Protein AF-A0A0B1S2W1-F1 (afdb_monomer_lite)

Sequence (98 aa):
DEFCLLKALVCWHVSHYKLGENGRRICCKQRNLLIRCLNDLAMERSSNPEEWMGNIILFISCVFQQMLELVNSLLVITFFDILDYDHVVKDFFRCEGF

Radius of gyration: 21.35 Å; chains: 1; bounding box: 41×51×56 Å

InterPro domains:
  IPR035500 Nuclear hormone receptor-like domain superfamily [G3DSA:1.10.565.10] (1-95)
  IPR035500 Nuclear hormone receptor-like domain superfamily [SSF48508] (2-93)

Foldseek 3Di:
DVVVLLVVLVVLVVVCVVDDPVSVVVSVVVNVVSLVVLLVVLVVPDPCSPVVSVVSVVVSVVVVVVVVVVVVVVVVVVVCVVVCVPPVVVVVVVVVPD

Secondary structure (DSSP, 8-state):
-HHHHHHHHHHHHHHHTTS-HHHHHHHHHHHHHHHHHHHHHHHHH-S-HHHHHHHHHHHHHHHHHHHHHHHHHHHHHHHHHHTT-SHHHHHHTTTT--

pLDDT: mean 86.38, std 14.03, range [45.31, 96.88]

Organism: Oesophagostomum dentatum (NCBI:txid61180)

Structure (mmCIF, N/CA/C/O backbone):
data_AF-A0A0B1S2W1-F1
#
_entry.id   AF-A0A0B1S2W1-F1
#
loop_
_atom_site.group_PDB
_atom_site.id
_atom_site.type_symbol
_atom_site.label_atom_id
_atom_site.label_alt_id
_atom_site.label_comp_id
_atom_site.label_asym_id
_atom_site.label_entity_id
_atom_site.label_seq_id
_atom_site.pdbx_PDB_ins_code
_atom_site.Cartn_x
_atom_site.Cartn_y
_atom_site.Cartn_z
_atom_site.occupancy
_atom_site.B_iso_or_equiv
_atom_site.auth_seq_id
_atom_site.auth_comp_id
_atom_site.auth_asym_id
_atom_site.auth_atom_id
_atom_site.pdbx_PDB_model_num
ATOM 1 N N . ASP A 1 1 ? -1.530 0.337 -13.979 1.00 84.50 1 ASP A N 1
ATOM 2 C CA . ASP A 1 1 ? -0.855 -0.766 -13.255 1.00 84.50 1 ASP A CA 1
ATOM 3 C C . ASP A 1 1 ? -0.311 -0.336 -11.902 1.00 84.50 1 ASP A C 1
ATOM 5 O O . ASP A 1 1 ? -0.795 -0.844 -10.898 1.00 84.50 1 ASP 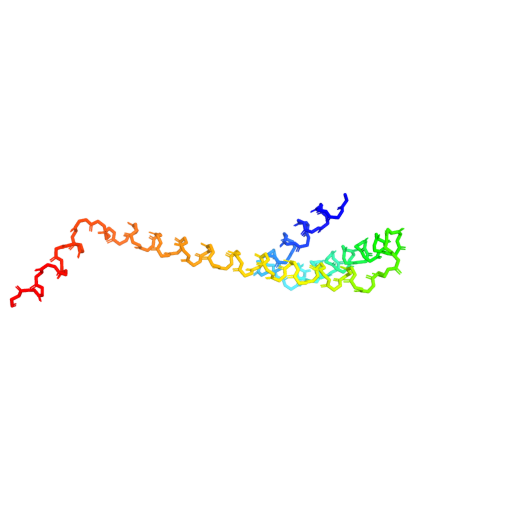A O 1
ATOM 9 N N . GLU A 1 2 ? 0.598 0.643 -11.845 1.00 88.88 2 GLU A N 1
ATOM 10 C CA . GLU A 1 2 ? 1.208 1.146 -10.597 1.00 88.88 2 GLU A CA 1
ATOM 11 C C . GLU A 1 2 ? 0.181 1.488 -9.502 1.00 88.88 2 GLU A C 1
ATOM 13 O O . GLU A 1 2 ? 0.226 0.920 -8.415 1.00 88.88 2 GLU A O 1
ATOM 18 N N . PHE A 1 3 ? -0.821 2.321 -9.806 1.00 89.75 3 PHE A N 1
ATOM 19 C CA . PHE A 1 3 ? -1.863 2.695 -8.840 1.00 89.75 3 PHE A CA 1
ATOM 20 C C . PHE A 1 3 ? -2.625 1.488 -8.261 1.00 89.75 3 PHE A C 1
ATOM 22 O O . PHE A 1 3 ? -2.948 1.454 -7.072 1.00 89.75 3 PHE A O 1
ATOM 29 N N . CYS A 1 4 ? -2.886 0.462 -9.076 1.00 93.69 4 CYS A N 1
ATOM 30 C CA . CYS A 1 4 ? -3.546 -0.759 -8.615 1.00 93.69 4 CYS A CA 1
ATOM 31 C C . CYS A 1 4 ? -2.649 -1.552 -7.653 1.00 93.69 4 CYS A C 1
ATOM 33 O O . CYS A 1 4 ? -3.132 -2.034 -6.627 1.00 93.69 4 CYS A O 1
ATOM 35 N N . LEU A 1 5 ? -1.348 -1.647 -7.949 1.00 93.38 5 LEU A N 1
ATOM 36 C CA . LEU A 1 5 ? -0.363 -2.301 -7.082 1.00 93.38 5 LEU A CA 1
ATOM 37 C C . LEU A 1 5 ? -0.201 -1.558 -5.751 1.00 93.38 5 LEU A C 1
ATOM 39 O O . LEU A 1 5 ? -0.168 -2.193 -4.697 1.00 93.38 5 LEU A O 1
ATOM 43 N N . LEU A 1 6 ? -0.185 -0.224 -5.784 1.00 93.25 6 LEU A N 1
ATOM 44 C CA . LEU A 1 6 ? -0.142 0.624 -4.591 1.00 93.25 6 LEU A CA 1
ATOM 45 C C . LEU A 1 6 ? -1.357 0.393 -3.686 1.00 93.25 6 LEU A C 1
ATOM 47 O O . LEU A 1 6 ? -1.197 0.152 -2.488 1.00 93.25 6 LEU A O 1
ATOM 51 N N . LYS A 1 7 ? -2.572 0.373 -4.249 1.00 92.69 7 LYS A N 1
ATOM 52 C CA . LYS A 1 7 ? -3.789 0.047 -3.484 1.00 92.69 7 LYS A CA 1
ATOM 53 C C . LYS A 1 7 ? -3.705 -1.342 -2.857 1.00 92.69 7 LYS A C 1
ATOM 55 O O . LYS A 1 7 ? -4.011 -1.498 -1.677 1.00 92.69 7 LYS A O 1
ATOM 60 N N . ALA A 1 8 ? -3.256 -2.341 -3.618 1.00 94.38 8 ALA A N 1
ATOM 61 C CA . ALA A 1 8 ? -3.101 -3.699 -3.110 1.00 94.38 8 ALA A CA 1
ATOM 62 C C . ALA A 1 8 ? -2.085 -3.768 -1.955 1.00 94.38 8 ALA A C 1
ATOM 64 O O . ALA A 1 8 ? -2.353 -4.425 -0.949 1.00 94.38 8 ALA A O 1
ATOM 65 N N . LEU A 1 9 ? -0.955 -3.057 -2.054 1.00 93.00 9 LEU A N 1
ATOM 66 C CA . LEU A 1 9 ? 0.044 -2.974 -0.985 1.00 93.00 9 LEU A CA 1
ATOM 67 C C . LEU A 1 9 ? -0.529 -2.378 0.299 1.00 93.00 9 LEU A C 1
ATOM 69 O O . LEU A 1 9 ? -0.321 -2.947 1.373 1.00 93.00 9 LEU A O 1
ATOM 73 N N . VAL A 1 10 ? -1.283 -1.281 0.193 1.00 91.44 10 VAL A N 1
ATOM 74 C CA . VAL A 1 10 ? -1.947 -0.655 1.344 1.00 91.44 10 VAL A CA 1
ATOM 75 C C . VAL A 1 10 ? -2.949 -1.623 1.980 1.00 91.44 10 VAL A C 1
ATOM 77 O O . VAL A 1 10 ? -2.912 -1.833 3.193 1.00 91.44 10 VAL A O 1
ATOM 80 N N . CYS A 1 11 ? -3.790 -2.287 1.180 1.00 91.56 11 CYS A N 1
ATOM 81 C CA . CYS A 1 11 ? -4.758 -3.266 1.681 1.00 91.56 11 CYS A CA 1
ATOM 82 C C . CYS A 1 11 ? -4.088 -4.428 2.426 1.00 91.56 11 CYS A C 1
ATOM 84 O O . CYS A 1 11 ? -4.528 -4.790 3.522 1.00 91.56 11 CYS A O 1
ATOM 86 N N . TRP A 1 12 ? -3.018 -5.003 1.869 1.00 92.94 12 TRP A N 1
ATOM 87 C CA . TRP A 1 12 ? -2.274 -6.075 2.533 1.00 92.94 12 TRP A CA 1
ATOM 88 C C . TRP A 1 12 ? -1.600 -5.592 3.814 1.00 92.94 12 TRP A C 1
ATOM 90 O O . TRP A 1 12 ? -1.671 -6.281 4.829 1.00 92.94 12 TRP A O 1
ATOM 100 N N . HIS A 1 13 ? -1.007 -4.397 3.809 1.00 89.56 13 HIS A N 1
ATOM 101 C CA . HIS A 1 13 ? -0.380 -3.835 5.002 1.00 89.56 13 HIS A CA 1
ATOM 102 C C . HIS A 1 13 ? -1.382 -3.653 6.149 1.00 89.56 13 HIS A C 1
ATOM 104 O O . HIS A 1 13 ? -1.119 -4.095 7.261 1.00 89.56 13 HIS A O 1
ATOM 110 N N . VAL A 1 14 ? -2.561 -3.084 5.885 1.00 88.56 14 VAL A N 1
ATOM 111 C CA . VAL A 1 14 ? -3.603 -2.934 6.915 1.00 88.56 14 VAL A CA 1
ATOM 112 C C . VAL A 1 14 ? -4.123 -4.302 7.373 1.00 88.56 14 VAL A C 1
ATOM 114 O O . VAL A 1 14 ? -4.311 -4.536 8.567 1.00 88.56 14 VAL A O 1
ATOM 117 N N . SER A 1 15 ? -4.306 -5.239 6.438 1.00 89.62 15 SER A N 1
ATOM 118 C CA . SER A 1 15 ? -4.786 -6.593 6.743 1.00 89.62 15 SER A CA 1
ATOM 119 C C . SER A 1 15 ? -3.812 -7.378 7.621 1.00 89.62 15 SER A C 1
ATOM 121 O O . SER A 1 15 ? -4.255 -8.150 8.466 1.00 89.62 15 SER A O 1
ATOM 123 N N . HIS A 1 16 ? -2.499 -7.160 7.481 1.00 92.12 16 HIS A N 1
ATOM 124 C CA . HIS A 1 16 ? -1.459 -7.826 8.273 1.00 92.12 16 HIS A CA 1
ATOM 125 C C . HIS A 1 16 ? -1.742 -7.781 9.784 1.00 92.12 16 HIS A C 1
ATOM 127 O O . HIS A 1 16 ? -1.570 -8.790 10.468 1.00 92.12 16 HIS A O 1
ATOM 133 N N . TYR A 1 17 ? -2.222 -6.646 10.297 1.00 88.38 17 TYR A N 1
ATOM 134 C CA . TYR A 1 17 ? -2.491 -6.452 11.726 1.00 88.38 17 TYR A CA 1
ATOM 135 C C . TYR A 1 17 ? -3.738 -7.188 12.232 1.00 88.38 17 TYR A C 1
ATOM 137 O O . TYR A 1 17 ? -3.894 -7.360 13.436 1.00 88.38 17 TYR A O 1
ATOM 145 N N . LYS A 1 18 ? -4.608 -7.656 11.330 1.00 91.56 18 LYS A N 1
ATOM 146 C CA . LYS A 1 18 ? -5.822 -8.420 11.663 1.00 91.56 18 LYS A CA 1
ATOM 147 C C . LYS A 1 18 ? -5.639 -9.935 11.527 1.00 91.56 18 LYS A C 1
ATOM 149 O O . LYS A 1 18 ? -6.564 -10.689 11.813 1.00 91.56 18 LYS A O 1
ATOM 154 N N . LEU A 1 19 ? -4.476 -10.393 11.060 1.00 93.69 19 LEU A N 1
ATOM 155 C CA . LEU A 1 19 ? -4.236 -11.795 10.725 1.00 93.69 19 LEU A CA 1
ATOM 156 C C . LEU A 1 19 ? -3.450 -12.536 11.817 1.00 93.69 19 LEU A C 1
ATOM 158 O O . LEU A 1 19 ? -2.482 -12.030 12.388 1.00 93.69 19 LEU A O 1
ATOM 162 N N . GLY A 1 20 ? -3.809 -13.805 12.034 1.00 94.69 20 GLY A N 1
ATOM 163 C CA . GLY A 1 20 ? -2.985 -14.753 12.789 1.00 94.69 20 GLY A CA 1
ATOM 164 C C . GLY A 1 20 ? -1.648 -15.044 12.091 1.00 94.69 20 GLY A C 1
ATOM 165 O O . GLY A 1 20 ? -1.409 -14.611 10.965 1.00 94.69 20 GLY A O 1
ATOM 166 N N . GLU A 1 21 ? -0.761 -15.798 12.740 1.00 95.81 21 GLU A N 1
ATOM 167 C CA . GLU A 1 21 ? 0.607 -16.057 12.254 1.00 95.81 21 GLU A CA 1
ATOM 168 C C . GLU A 1 21 ? 0.657 -16.609 10.816 1.00 95.81 21 GLU A C 1
ATOM 170 O O . GLU A 1 21 ? 1.340 -16.055 9.950 1.00 95.81 21 GLU A O 1
ATOM 175 N N . ASN A 1 22 ? -0.150 -17.633 10.518 1.00 95.81 22 ASN A N 1
ATOM 176 C CA . ASN A 1 22 ? -0.250 -18.195 9.168 1.00 95.81 22 ASN A CA 1
ATOM 177 C C . ASN A 1 22 ? -0.712 -17.160 8.132 1.00 95.81 22 ASN A C 1
ATOM 179 O O . ASN A 1 22 ? -0.155 -17.087 7.034 1.00 95.81 22 ASN A O 1
ATOM 183 N N . GLY A 1 23 ? -1.694 -16.327 8.485 1.00 94.75 23 GLY A N 1
ATOM 184 C CA . GLY A 1 23 ? -2.184 -15.258 7.618 1.00 94.75 23 GLY A CA 1
ATOM 185 C C . GLY A 1 23 ? -1.125 -14.182 7.381 1.00 94.75 23 GLY A C 1
ATOM 186 O O . GLY A 1 23 ? -0.912 -13.776 6.241 1.00 94.75 23 GLY A O 1
ATOM 187 N N . ARG A 1 24 ? -0.378 -13.786 8.420 1.00 95.81 24 ARG A N 1
ATOM 188 C CA . ARG A 1 24 ? 0.743 -12.839 8.301 1.00 95.81 24 ARG A CA 1
ATOM 189 C C . ARG A 1 24 ? 1.846 -13.368 7.389 1.00 95.81 24 ARG A C 1
ATOM 191 O O . ARG A 1 24 ? 2.380 -12.610 6.580 1.00 95.81 24 ARG A O 1
ATOM 198 N N . ARG A 1 25 ? 2.128 -14.675 7.422 1.00 95.69 25 ARG A N 1
ATOM 199 C CA . ARG A 1 25 ? 3.073 -15.311 6.490 1.00 95.69 25 ARG A CA 1
ATOM 200 C C . ARG A 1 25 ? 2.611 -15.200 5.036 1.00 95.69 25 ARG A C 1
ATOM 202 O O . ARG A 1 25 ? 3.417 -14.877 4.166 1.00 95.69 25 ARG A O 1
ATOM 209 N N . ILE A 1 26 ? 1.330 -15.456 4.763 1.00 94.94 26 ILE A N 1
ATOM 210 C CA . ILE A 1 26 ? 0.748 -15.308 3.418 1.00 94.94 26 ILE A CA 1
ATOM 211 C C . ILE A 1 26 ? 0.785 -13.841 2.987 1.00 94.94 26 ILE A C 1
ATOM 213 O O . ILE A 1 26 ? 1.268 -13.538 1.900 1.00 94.94 26 ILE A O 1
ATOM 217 N N . CYS A 1 27 ? 0.358 -12.931 3.860 1.00 94.94 27 CYS A N 1
ATOM 218 C CA . CYS A 1 27 ? 0.379 -11.493 3.623 1.00 94.94 27 CYS A CA 1
ATOM 219 C C . CYS A 1 27 ? 1.787 -10.990 3.269 1.00 94.94 27 CYS A C 1
ATOM 221 O O . CYS A 1 27 ? 1.950 -10.222 2.325 1.00 94.94 27 CYS A O 1
ATOM 223 N N . CYS A 1 28 ? 2.819 -11.458 3.977 1.00 94.00 28 CYS A N 1
ATOM 224 C CA . CYS A 1 28 ? 4.211 -11.121 3.683 1.00 94.00 28 CYS A CA 1
ATOM 225 C C . CYS A 1 28 ? 4.627 -11.599 2.282 1.00 94.00 28 CYS A C 1
ATOM 227 O O . CYS A 1 28 ? 5.223 -10.838 1.521 1.00 94.00 28 CYS A O 1
ATOM 229 N N . LYS A 1 29 ? 4.248 -12.828 1.898 1.00 95.75 29 LYS A N 1
ATOM 230 C CA . LYS A 1 29 ? 4.495 -13.347 0.543 1.00 95.75 29 LYS A CA 1
ATOM 231 C C . LYS A 1 29 ? 3.800 -12.500 -0.526 1.00 95.75 29 LYS A C 1
ATOM 233 O O . LYS A 1 29 ? 4.447 -12.132 -1.500 1.00 95.75 29 LYS A O 1
ATOM 238 N N . GLN A 1 30 ? 2.527 -12.153 -0.325 1.00 95.81 30 GLN A N 1
ATOM 239 C CA . GLN A 1 30 ? 1.761 -11.329 -1.268 1.00 95.81 30 GLN A CA 1
ATOM 240 C C . GLN A 1 30 ? 2.343 -9.919 -1.402 1.00 95.81 30 GLN A C 1
ATOM 242 O O . GLN A 1 30 ? 2.564 -9.444 -2.511 1.00 95.81 30 GLN A O 1
ATOM 247 N N . ARG A 1 31 ? 2.698 -9.278 -0.284 1.00 94.56 31 ARG A N 1
ATOM 248 C CA . ARG A 1 31 ? 3.386 -7.981 -0.286 1.00 94.56 31 ARG A CA 1
ATOM 249 C C . ARG A 1 31 ? 4.691 -8.039 -1.081 1.00 94.56 31 ARG A C 1
ATOM 251 O O . ARG A 1 31 ? 4.942 -7.168 -1.904 1.00 94.56 31 ARG A O 1
ATOM 258 N N . ASN A 1 32 ? 5.512 -9.064 -0.857 1.00 95.56 32 ASN A N 1
ATOM 259 C CA . ASN A 1 32 ? 6.789 -9.201 -1.557 1.00 95.56 32 ASN A CA 1
ATOM 260 C C . ASN A 1 32 ? 6.597 -9.422 -3.069 1.00 95.56 32 ASN A C 1
ATOM 262 O O . ASN A 1 32 ? 7.402 -8.923 -3.849 1.00 95.56 32 ASN A O 1
ATOM 266 N N . LEU A 1 33 ? 5.541 -10.131 -3.488 1.00 96.88 33 LEU A N 1
ATOM 267 C CA . LEU A 1 33 ? 5.185 -10.262 -4.906 1.00 96.88 33 LEU A CA 1
ATOM 268 C C . LEU A 1 33 ? 4.814 -8.907 -5.518 1.00 96.88 33 LEU A C 1
ATOM 270 O O . LEU A 1 33 ? 5.345 -8.554 -6.563 1.00 96.88 33 LEU A O 1
ATOM 274 N N . LEU A 1 34 ? 3.980 -8.117 -4.841 1.00 95.75 34 LEU A N 1
ATOM 275 C CA . LEU A 1 34 ? 3.586 -6.787 -5.318 1.00 95.75 34 LEU A CA 1
ATOM 276 C C . LEU A 1 34 ? 4.774 -5.820 -5.423 1.00 95.75 34 LEU A C 1
ATOM 278 O O . LEU A 1 34 ? 4.860 -5.072 -6.392 1.00 95.75 34 LEU A O 1
ATOM 282 N N . ILE A 1 35 ? 5.709 -5.861 -4.465 1.00 94.50 35 ILE A N 1
ATOM 283 C CA . ILE A 1 35 ? 6.948 -5.064 -4.519 1.00 94.50 35 ILE A CA 1
ATOM 284 C C . ILE A 1 35 ? 7.798 -5.462 -5.731 1.00 94.50 35 ILE A C 1
ATOM 286 O O . ILE A 1 35 ? 8.338 -4.588 -6.400 1.00 94.50 35 ILE A O 1
ATOM 290 N N . ARG A 1 36 ? 7.894 -6.762 -6.044 1.00 96.06 36 ARG A N 1
ATOM 291 C CA . ARG A 1 36 ? 8.599 -7.229 -7.249 1.00 96.06 36 ARG A CA 1
ATOM 292 C C . ARG A 1 36 ? 7.922 -6.729 -8.520 1.00 96.06 36 ARG A C 1
ATOM 294 O O . ARG A 1 36 ? 8.610 -6.171 -9.355 1.00 96.06 36 ARG A O 1
ATOM 301 N N . CYS A 1 37 ? 6.595 -6.813 -8.615 1.00 96.00 37 CYS A N 1
ATOM 302 C CA . CYS A 1 37 ? 5.867 -6.274 -9.766 1.00 96.00 37 CYS A CA 1
ATOM 303 C C . CYS A 1 37 ? 6.071 -4.761 -9.940 1.00 96.00 37 CYS A C 1
ATOM 305 O O . CYS A 1 37 ? 6.183 -4.288 -11.065 1.00 96.00 37 CYS A O 1
ATOM 307 N N . LEU A 1 38 ? 6.131 -3.993 -8.846 1.00 94.81 38 LEU A N 1
ATOM 308 C CA . LEU A 1 38 ? 6.479 -2.571 -8.920 1.00 94.81 38 LEU A CA 1
ATOM 309 C C . LEU A 1 38 ? 7.909 -2.366 -9.414 1.00 94.81 38 LEU A C 1
ATOM 311 O O . LEU A 1 38 ? 8.128 -1.516 -10.265 1.00 94.81 38 LEU A O 1
ATOM 315 N N . ASN A 1 39 ? 8.861 -3.156 -8.925 1.00 95.44 39 ASN A N 1
ATOM 316 C CA . ASN A 1 39 ? 10.239 -3.089 -9.395 1.00 95.44 39 ASN A CA 1
ATOM 317 C C . ASN A 1 39 ? 10.359 -3.448 -10.885 1.00 95.44 39 ASN A C 1
ATOM 319 O O . ASN A 1 39 ? 11.084 -2.780 -11.610 1.00 95.44 39 ASN A O 1
ATOM 323 N N . ASP A 1 40 ? 9.621 -4.451 -11.359 1.00 96.25 40 ASP A N 1
ATOM 324 C CA . ASP A 1 40 ? 9.590 -4.822 -12.777 1.00 96.25 40 ASP A CA 1
ATOM 325 C C . ASP A 1 40 ? 9.035 -3.669 -13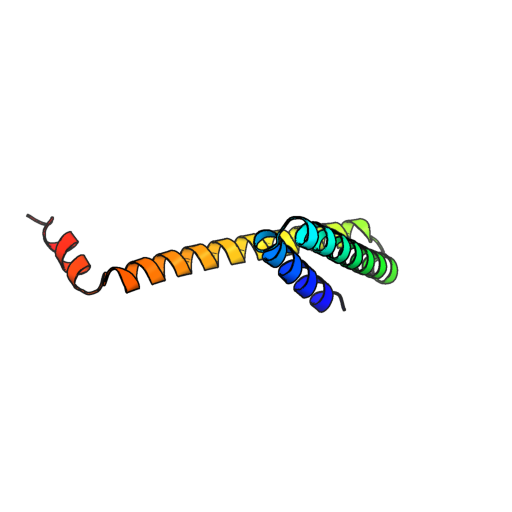.634 1.00 96.25 40 ASP A C 1
ATOM 327 O O . ASP A 1 40 ? 9.612 -3.333 -14.666 1.00 96.25 40 ASP A O 1
ATOM 331 N N . LEU A 1 41 ? 7.979 -2.990 -13.165 1.00 95.12 41 LEU A N 1
ATOM 332 C CA . LEU A 1 41 ? 7.464 -1.774 -13.809 1.00 95.12 41 LEU A CA 1
ATOM 333 C C . LEU A 1 41 ? 8.479 -0.623 -13.786 1.00 95.12 41 LEU A C 1
ATOM 335 O O . LEU A 1 41 ? 8.578 0.113 -14.767 1.00 95.12 41 LEU A O 1
ATOM 339 N N . ALA A 1 42 ? 9.226 -0.461 -12.691 1.00 95.31 42 ALA A N 1
ATOM 340 C CA . ALA A 1 42 ? 10.281 0.544 -12.576 1.00 95.31 42 ALA A CA 1
ATOM 341 C C . ALA A 1 42 ? 11.371 0.307 -13.626 1.00 95.31 42 ALA A C 1
ATOM 343 O O . ALA A 1 42 ? 11.761 1.235 -14.330 1.00 95.31 42 ALA A O 1
ATOM 344 N N . MET A 1 43 ? 11.815 -0.947 -13.750 1.00 96.44 43 MET A N 1
ATOM 345 C CA . MET A 1 43 ? 12.825 -1.385 -14.715 1.00 96.44 43 MET A CA 1
ATOM 346 C C . MET A 1 43 ? 12.359 -1.221 -16.166 1.00 96.44 43 MET A C 1
ATOM 348 O O . MET A 1 43 ? 13.167 -0.917 -17.035 1.00 96.44 43 MET A O 1
ATOM 352 N N . GLU A 1 44 ? 11.066 -1.415 -16.439 1.00 95.94 44 GLU A N 1
ATOM 353 C CA . GLU A 1 44 ? 10.496 -1.256 -17.781 1.00 95.94 44 GLU A CA 1
ATOM 354 C C . GLU A 1 44 ? 10.324 0.220 -18.180 1.00 95.94 44 GLU A C 1
ATOM 356 O O . GLU A 1 44 ? 10.506 0.574 -19.345 1.00 95.94 44 GLU A O 1
ATOM 361 N N . ARG A 1 45 ? 9.932 1.086 -17.236 1.00 93.06 45 ARG A N 1
ATOM 362 C CA . ARG A 1 45 ? 9.401 2.426 -17.548 1.00 93.06 45 ARG A CA 1
ATOM 363 C C . ARG A 1 45 ? 10.316 3.586 -17.172 1.00 93.06 45 ARG A C 1
ATOM 365 O O . ARG A 1 45 ? 10.085 4.694 -17.652 1.00 93.06 45 ARG A O 1
ATOM 372 N N . SER A 1 46 ? 11.309 3.370 -16.313 1.00 94.00 46 SER A N 1
ATOM 373 C CA . SER A 1 46 ? 12.197 4.423 -15.813 1.00 94.00 46 SER A CA 1
ATOM 374 C C . SER A 1 46 ? 13.632 4.211 -16.282 1.00 94.00 46 SER A C 1
ATOM 376 O O . SER A 1 46 ? 14.147 3.098 -16.263 1.00 94.00 46 SER A O 1
ATOM 378 N N . SER A 1 47 ? 14.314 5.303 -16.628 1.00 95.56 47 SER A N 1
ATOM 379 C CA . SER A 1 47 ? 15.769 5.301 -16.821 1.00 95.56 47 SER A CA 1
ATOM 380 C C . SER A 1 47 ? 16.541 5.158 -15.505 1.00 95.56 47 SER A C 1
ATOM 382 O O . SER A 1 47 ? 17.684 4.718 -15.529 1.00 95.56 47 SER A O 1
ATOM 384 N N . ASN A 1 48 ? 15.907 5.510 -14.377 1.00 96.44 48 ASN A N 1
ATOM 385 C CA . ASN A 1 48 ? 16.441 5.399 -13.016 1.00 96.44 48 ASN A CA 1
ATOM 386 C C . ASN A 1 48 ? 15.444 4.608 -12.140 1.00 96.44 48 ASN A C 1
ATOM 388 O O . ASN A 1 48 ? 14.620 5.209 -11.434 1.00 96.44 48 ASN A O 1
ATOM 392 N N . PRO A 1 49 ? 15.425 3.268 -12.216 1.00 95.56 49 PRO A N 1
ATOM 393 C CA . PRO A 1 49 ? 14.477 2.435 -11.473 1.00 95.56 49 PRO A CA 1
ATOM 394 C C . PRO A 1 49 ? 14.587 2.588 -9.949 1.00 95.56 49 PRO A C 1
ATOM 396 O O . PRO A 1 49 ? 13.573 2.571 -9.251 1.00 95.56 49 PRO A O 1
ATOM 399 N N . GLU A 1 50 ? 15.795 2.787 -9.420 1.00 95.88 50 GLU A N 1
ATOM 400 C CA . GLU A 1 50 ? 16.049 2.926 -7.983 1.00 95.88 50 GLU A CA 1
ATOM 401 C C . GLU A 1 50 ? 15.420 4.201 -7.414 1.00 95.88 50 GLU A C 1
ATOM 403 O O . GLU A 1 50 ? 14.761 4.163 -6.373 1.00 95.88 50 GLU A O 1
ATOM 408 N N . GLU A 1 51 ? 15.587 5.324 -8.115 1.00 96.56 51 GLU A N 1
ATOM 409 C CA . GLU A 1 51 ? 14.991 6.610 -7.745 1.00 96.56 51 GLU A CA 1
ATOM 410 C C . GLU A 1 51 ? 13.462 6.525 -7.776 1.00 96.56 51 GLU A C 1
ATOM 412 O O . GLU A 1 51 ? 12.783 6.962 -6.846 1.00 96.56 51 GLU A O 1
ATOM 417 N N . TRP A 1 52 ? 12.912 5.891 -8.813 1.00 95.38 52 TRP A N 1
ATOM 418 C CA . TRP A 1 52 ? 11.473 5.693 -8.952 1.00 95.38 52 TRP A CA 1
ATOM 419 C C . TRP A 1 52 ? 10.894 4.850 -7.807 1.00 95.38 52 TRP A C 1
ATOM 421 O O . TRP A 1 52 ? 9.903 5.238 -7.184 1.00 95.38 52 TRP A O 1
ATOM 431 N N . MET A 1 53 ? 11.553 3.741 -7.456 1.00 95.19 53 MET A N 1
ATOM 432 C CA . MET A 1 53 ? 11.165 2.920 -6.305 1.00 95.19 53 MET A CA 1
ATOM 433 C C . MET A 1 53 ? 11.282 3.694 -4.985 1.00 95.19 53 MET A C 1
ATOM 435 O O . MET A 1 53 ? 10.407 3.570 -4.124 1.00 95.19 53 MET A O 1
ATOM 439 N N . GLY A 1 54 ? 12.316 4.527 -4.832 1.00 95.19 54 GLY A N 1
ATOM 440 C CA . GLY A 1 54 ? 12.472 5.429 -3.690 1.00 95.19 54 GLY A CA 1
ATOM 441 C C . GLY A 1 54 ? 11.301 6.407 -3.557 1.00 95.19 54 GLY A C 1
ATOM 442 O O . GLY A 1 54 ? 10.698 6.508 -2.486 1.00 95.19 54 GLY A O 1
ATOM 443 N N . ASN A 1 55 ? 10.911 7.049 -4.659 1.00 94.81 55 ASN A N 1
ATOM 444 C CA . ASN A 1 55 ? 9.766 7.959 -4.706 1.00 94.81 55 ASN A CA 1
ATOM 445 C C . ASN A 1 55 ? 8.454 7.254 -4.337 1.00 94.81 55 ASN A C 1
ATOM 447 O O . ASN A 1 55 ? 7.648 7.805 -3.587 1.00 94.81 55 ASN A O 1
ATOM 451 N N . ILE A 1 56 ? 8.261 6.009 -4.779 1.00 93.50 56 ILE A N 1
ATOM 452 C CA . ILE A 1 56 ? 7.102 5.202 -4.383 1.00 93.50 56 ILE A CA 1
ATOM 453 C C . ILE A 1 56 ? 7.086 4.915 -2.882 1.00 93.50 56 ILE A C 1
ATOM 455 O O . ILE A 1 56 ? 6.036 5.028 -2.247 1.00 93.50 56 ILE A O 1
ATOM 459 N N . ILE A 1 57 ? 8.224 4.549 -2.292 1.00 92.12 57 ILE A N 1
ATOM 460 C CA . ILE A 1 57 ? 8.310 4.280 -0.850 1.00 92.12 57 ILE A CA 1
ATOM 461 C C . ILE A 1 57 ? 7.956 5.539 -0.047 1.00 92.12 57 ILE A C 1
ATOM 463 O O . ILE A 1 57 ? 7.196 5.461 0.925 1.00 92.12 57 ILE A O 1
ATOM 467 N N . LEU A 1 58 ? 8.455 6.703 -0.470 1.00 95.19 58 LEU A N 1
ATOM 468 C CA . LEU A 1 58 ? 8.121 7.990 0.144 1.00 95.19 58 LEU A CA 1
ATOM 469 C C . LEU A 1 58 ? 6.629 8.311 -0.002 1.00 95.19 58 LEU A C 1
ATOM 471 O O . LEU A 1 58 ? 5.977 8.680 0.976 1.00 95.19 58 LEU A O 1
ATOM 475 N N . PHE A 1 59 ? 6.067 8.099 -1.192 1.00 93.50 59 PHE A N 1
ATOM 476 C CA . PHE A 1 59 ? 4.645 8.301 -1.452 1.00 93.50 59 PHE A CA 1
ATOM 477 C C . PHE A 1 59 ? 3.766 7.425 -0.549 1.00 93.50 59 PHE A C 1
ATOM 479 O O . PHE A 1 59 ? 2.859 7.927 0.115 1.00 93.50 59 PHE A O 1
ATOM 486 N N . ILE A 1 60 ? 4.064 6.126 -0.454 1.00 91.31 60 ILE A N 1
ATOM 487 C CA . ILE A 1 60 ? 3.346 5.193 0.425 1.00 91.31 60 ILE A CA 1
ATOM 488 C C . ILE A 1 60 ? 3.447 5.630 1.895 1.00 91.31 60 ILE A C 1
ATOM 490 O O . ILE A 1 60 ? 2.460 5.553 2.627 1.00 91.31 60 ILE A O 1
ATOM 494 N N . SER A 1 61 ? 4.613 6.111 2.330 1.00 91.81 61 SER A N 1
ATOM 495 C CA . SER A 1 61 ? 4.808 6.605 3.700 1.00 91.81 61 SER A CA 1
ATOM 496 C C . SER A 1 61 ? 3.897 7.799 4.002 1.00 91.81 61 SER A C 1
ATOM 498 O O . SER A 1 61 ? 3.248 7.826 5.047 1.00 91.81 61 SER A O 1
ATOM 500 N N . CYS A 1 62 ? 3.766 8.730 3.051 1.00 94.81 62 CYS A N 1
ATOM 501 C CA . CYS A 1 62 ? 2.830 9.849 3.151 1.00 94.81 62 CYS A CA 1
ATOM 502 C C . CYS A 1 62 ? 1.372 9.366 3.253 1.00 94.81 62 CYS A C 1
ATOM 504 O O . CYS A 1 62 ? 0.630 9.816 4.123 1.00 94.81 62 CYS A O 1
ATOM 506 N N . VAL A 1 63 ? 0.969 8.385 2.436 1.00 91.94 63 VAL A N 1
ATOM 507 C CA . VAL A 1 63 ? -0.383 7.800 2.501 1.00 91.94 63 VAL A CA 1
ATOM 508 C C . VAL A 1 63 ? -0.675 7.201 3.882 1.00 91.94 63 VAL A C 1
ATOM 510 O O . VAL A 1 63 ? -1.753 7.429 4.429 1.00 91.94 63 VAL A O 1
ATOM 513 N N . PHE A 1 64 ? 0.267 6.461 4.477 1.00 91.19 64 PHE A N 1
ATOM 514 C CA . PHE A 1 64 ? 0.075 5.902 5.820 1.00 91.19 64 PHE A CA 1
ATOM 515 C C . PHE A 1 64 ? -0.029 6.974 6.901 1.00 91.19 64 PHE A C 1
ATOM 517 O O . PHE A 1 64 ? -0.867 6.841 7.793 1.00 91.19 64 PHE A O 1
ATOM 524 N N . GLN A 1 65 ? 0.769 8.038 6.808 1.00 94.50 65 GLN A N 1
ATOM 525 C CA . GLN A 1 65 ? 0.662 9.168 7.725 1.00 94.50 65 GLN A CA 1
ATOM 526 C C . GLN A 1 65 ? -0.723 9.827 7.639 1.00 94.50 65 GLN A C 1
ATOM 528 O O . GLN A 1 65 ? -1.387 9.986 8.660 1.00 94.50 65 GLN A O 1
ATOM 533 N N . GLN A 1 66 ? -1.200 10.119 6.427 1.00 93.75 66 GLN A N 1
ATOM 534 C CA . GLN A 1 66 ? -2.523 10.713 6.203 1.00 93.75 66 GLN A CA 1
ATOM 535 C C . GLN A 1 66 ? -3.659 9.813 6.717 1.00 93.75 66 GLN A C 1
ATOM 537 O O . GLN A 1 66 ? -4.624 10.290 7.311 1.00 93.75 66 GLN A O 1
ATOM 542 N N . MET A 1 67 ? -3.542 8.491 6.547 1.00 91.12 67 MET A N 1
ATOM 543 C CA . MET A 1 67 ? -4.511 7.551 7.121 1.00 91.12 67 MET A CA 1
ATOM 544 C C . MET A 1 67 ? -4.505 7.565 8.653 1.00 91.12 67 MET A C 1
ATOM 546 O O . MET A 1 67 ? -5.573 7.476 9.256 1.00 91.12 67 MET A O 1
ATOM 550 N N . LEU A 1 68 ? -3.336 7.666 9.291 1.00 91.25 68 LEU A N 1
ATOM 551 C CA . LEU A 1 68 ? -3.239 7.746 10.749 1.00 91.25 68 LEU A CA 1
ATOM 552 C C . LEU A 1 68 ? -3.884 9.032 11.279 1.00 91.25 68 LEU A C 1
ATOM 554 O O . LEU A 1 68 ? -4.651 8.975 12.239 1.00 91.25 68 LEU A O 1
ATOM 558 N N . GLU A 1 69 ? -3.609 10.166 10.634 1.00 94.69 69 GLU A N 1
ATOM 559 C CA . GLU A 1 69 ? -4.225 11.456 10.959 1.00 94.69 69 GLU A CA 1
ATOM 560 C C . GLU A 1 69 ? -5.754 11.378 10.832 1.00 94.69 69 GLU A C 1
ATOM 562 O O . GLU A 1 69 ? -6.465 11.745 11.767 1.00 94.69 69 GLU A O 1
ATOM 567 N N . LEU A 1 70 ? -6.265 10.788 9.746 1.00 92.19 70 LEU A N 1
ATOM 568 C CA . LEU A 1 7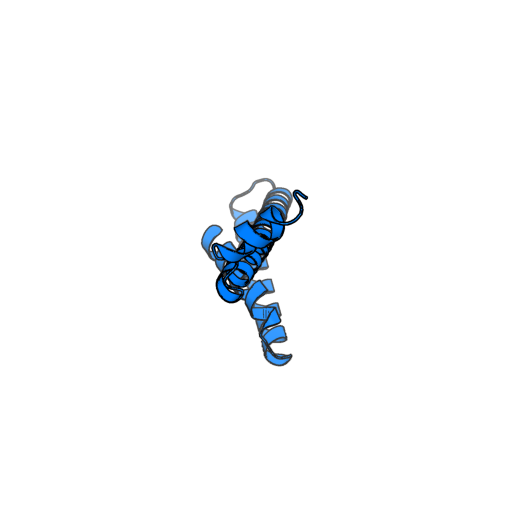0 ? -7.699 10.575 9.544 1.00 92.19 70 LEU A CA 1
ATOM 569 C C . LEU A 1 70 ? -8.326 9.690 10.630 1.00 92.19 70 LEU A C 1
ATOM 571 O O . LEU A 1 70 ? -9.390 10.020 11.151 1.00 92.19 70 LEU A O 1
ATOM 575 N N . VAL A 1 71 ? -7.688 8.569 10.983 1.00 89.75 71 VAL A N 1
ATOM 576 C CA . VAL A 1 71 ? -8.177 7.683 12.053 1.00 89.75 71 VAL A CA 1
ATOM 577 C C . VAL A 1 71 ? -8.214 8.424 13.386 1.00 89.75 71 VAL A C 1
ATOM 579 O O . VAL A 1 71 ? -9.194 8.301 14.115 1.00 89.75 71 VAL A O 1
ATOM 582 N N . ASN A 1 72 ? -7.194 9.228 13.690 1.00 90.94 72 ASN A N 1
ATOM 583 C CA . ASN A 1 72 ? -7.170 10.035 14.904 1.00 90.94 72 ASN A CA 1
ATOM 584 C C . ASN A 1 72 ? -8.316 11.061 14.922 1.00 90.94 72 ASN A C 1
ATOM 586 O O . ASN A 1 72 ? -9.042 11.155 15.908 1.00 90.94 72 ASN A O 1
ATOM 590 N N . SER A 1 73 ? -8.545 11.772 13.814 1.00 91.19 73 SER A N 1
ATOM 591 C CA . SER A 1 73 ? -9.678 12.696 13.692 1.00 91.19 73 SER A CA 1
ATOM 592 C C . SER A 1 73 ? -11.023 11.989 13.860 1.00 91.19 73 SER A C 1
ATOM 594 O O . SER A 1 73 ? -11.884 12.485 14.582 1.00 91.19 73 SER A O 1
ATOM 596 N N . LEU A 1 74 ? -11.204 10.813 13.251 1.00 87.38 74 LEU A N 1
ATOM 597 C CA . LEU A 1 74 ? -12.428 10.023 13.397 1.00 87.38 74 LEU A CA 1
ATOM 598 C C . LEU A 1 74 ? -12.639 9.546 14.834 1.00 87.38 74 LEU A C 1
ATOM 600 O O . LEU A 1 74 ? -13.771 9.576 15.307 1.00 87.38 74 LEU A O 1
ATOM 604 N N . LEU A 1 75 ? -11.580 9.143 15.540 1.00 87.62 75 LEU A N 1
ATOM 605 C CA . LEU A 1 75 ? -11.665 8.774 16.954 1.00 87.62 75 LEU A CA 1
ATOM 606 C C . LEU A 1 75 ? -12.090 9.958 17.818 1.00 87.62 75 LEU A C 1
ATOM 608 O O . LEU A 1 75 ? -12.954 9.789 18.668 1.00 87.62 75 LEU A O 1
ATOM 612 N N . VAL A 1 76 ? -11.534 11.148 17.580 1.00 86.19 76 VAL A N 1
ATOM 613 C CA . VAL A 1 76 ? -11.915 12.369 18.304 1.00 86.19 76 VAL A CA 1
ATOM 614 C C . VAL A 1 76 ? -13.377 12.731 18.040 1.00 86.19 76 VAL A C 1
ATOM 616 O O . VAL A 1 76 ? -14.118 12.981 18.986 1.00 86.19 76 VAL A O 1
ATOM 619 N N . ILE A 1 77 ? -13.815 12.709 16.777 1.00 82.88 77 ILE A N 1
ATOM 620 C CA . ILE A 1 77 ? -15.218 12.963 16.411 1.00 82.88 77 ILE A CA 1
ATOM 621 C C . ILE A 1 77 ? -16.131 11.944 17.088 1.00 82.88 77 ILE A C 1
ATOM 623 O O . ILE A 1 77 ? -17.091 12.325 17.741 1.00 82.88 77 ILE A O 1
ATOM 627 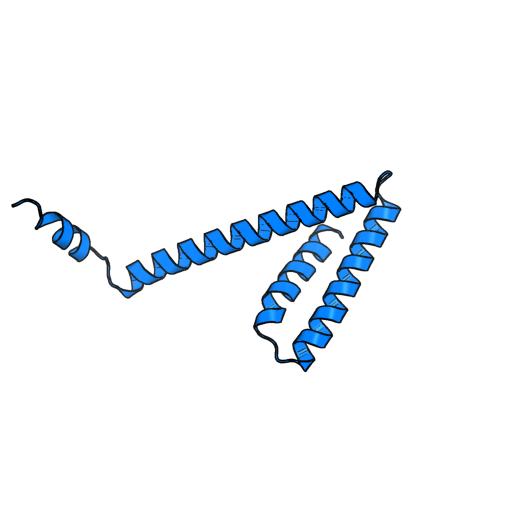N N . THR A 1 78 ? -15.798 10.658 16.978 1.00 83.81 78 THR A N 1
ATOM 628 C CA . THR A 1 78 ? -16.579 9.569 17.573 1.00 83.81 78 THR A CA 1
ATOM 629 C C . THR A 1 78 ? -16.603 9.674 19.094 1.00 83.81 78 THR A C 1
ATOM 631 O O . THR A 1 78 ? -17.621 9.398 19.702 1.00 83.81 78 THR A O 1
ATOM 634 N N . PHE A 1 79 ? -15.510 10.087 19.732 1.00 81.25 79 PHE A N 1
ATOM 635 C CA . PHE A 1 79 ? -15.471 10.319 21.172 1.00 81.25 79 PHE A CA 1
ATOM 636 C C . PHE A 1 79 ? -16.402 11.462 21.578 1.00 81.25 79 PHE A C 1
ATOM 638 O O . PHE A 1 79 ? -17.165 11.298 22.520 1.00 81.25 79 PHE A O 1
ATOM 645 N N . PHE A 1 80 ? -16.388 12.586 20.858 1.00 76.81 80 PHE A N 1
ATOM 646 C CA . PHE A 1 80 ? -17.299 13.697 21.138 1.00 76.81 80 PHE A CA 1
ATOM 647 C C . PHE A 1 80 ? -18.767 13.360 20.845 1.00 76.81 80 PHE A C 1
ATOM 649 O O . PHE A 1 80 ? -19.636 13.793 21.594 1.00 76.81 80 PHE A O 1
ATOM 656 N N . ASP A 1 81 ? -19.028 12.566 19.808 1.00 73.38 81 ASP A N 1
ATOM 657 C CA . ASP A 1 81 ? -20.360 12.063 19.457 1.00 73.38 81 ASP A CA 1
ATOM 658 C C . ASP A 1 81 ? -20.872 11.057 20.506 1.00 73.38 81 ASP A C 1
ATOM 660 O O . ASP A 1 81 ? -21.957 11.216 21.050 1.00 73.38 81 ASP A O 1
ATOM 664 N N . ILE A 1 82 ? -20.052 10.068 20.892 1.00 67.81 82 ILE A N 1
ATOM 665 C CA . ILE A 1 82 ? -20.382 9.076 21.934 1.00 67.81 82 ILE A CA 1
ATOM 666 C C . ILE A 1 82 ? -20.567 9.730 23.303 1.00 67.81 82 ILE A C 1
ATOM 668 O O . ILE A 1 82 ? -21.413 9.289 24.078 1.00 67.81 82 ILE A O 1
ATOM 672 N N . LEU A 1 83 ? -19.749 10.727 23.641 1.00 61.38 83 LEU A N 1
ATOM 673 C CA . LEU A 1 83 ? -19.856 11.410 24.926 1.00 61.38 83 LEU A CA 1
ATOM 674 C C . LEU A 1 83 ? -21.020 12.399 24.995 1.00 61.38 83 LEU A C 1
ATOM 676 O O . LEU A 1 83 ? -21.171 13.015 26.050 1.00 61.38 83 LEU A O 1
ATOM 680 N N . ASP A 1 84 ? -21.791 12.590 23.916 1.00 61.19 84 ASP A N 1
ATOM 681 C CA . ASP A 1 84 ? -22.738 13.703 23.803 1.00 61.19 84 ASP A CA 1
ATOM 682 C C . ASP A 1 84 ? -22.071 14.990 24.334 1.00 61.19 84 ASP A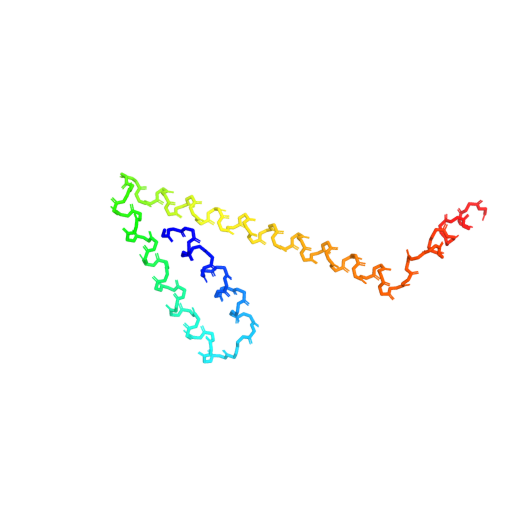 C 1
ATOM 684 O O . ASP A 1 84 ? -22.594 15.754 25.141 1.00 61.19 84 ASP A O 1
ATOM 688 N N . TYR A 1 85 ? -20.847 15.250 23.864 1.00 56.81 85 TYR A N 1
ATOM 689 C CA . TYR A 1 85 ? -20.228 16.578 23.932 1.00 56.81 85 TYR A CA 1
ATOM 690 C C . TYR A 1 85 ? -20.871 17.501 22.860 1.00 56.81 85 TYR A C 1
ATOM 692 O O . TYR A 1 85 ? -20.247 18.388 22.283 1.00 56.81 85 TYR A O 1
ATOM 700 N N . ASP A 1 86 ? -22.136 17.222 22.543 1.00 61.50 86 ASP A N 1
ATOM 701 C CA . ASP A 1 86 ? -23.339 18.044 22.704 1.00 61.50 86 ASP A CA 1
ATOM 702 C C . ASP A 1 86 ? -23.201 19.333 23.555 1.00 61.50 86 ASP A C 1
ATOM 704 O O . ASP A 1 86 ? -22.212 19.621 24.236 1.00 61.50 86 ASP A O 1
ATOM 708 N N . HIS A 1 87 ? -24.242 20.161 23.510 1.00 58.06 87 HIS A N 1
ATOM 709 C CA . HIS A 1 87 ? -24.358 21.480 24.130 1.00 58.06 87 HIS A CA 1
ATOM 710 C C . HIS A 1 87 ? -23.916 21.577 25.607 1.00 58.06 87 HIS A C 1
ATOM 712 O O . HIS A 1 87 ? -23.537 22.657 26.045 1.00 58.06 87 HIS A O 1
ATOM 718 N N . VAL A 1 88 ? -23.864 20.477 26.353 1.00 52.66 88 VAL A N 1
ATOM 719 C CA . VAL A 1 88 ? -23.481 20.405 27.774 1.00 52.66 88 VAL A CA 1
ATOM 720 C C . VAL A 1 88 ? -22.009 20.748 28.030 1.00 52.66 88 VAL A C 1
ATOM 722 O O . VAL A 1 88 ? -21.652 21.277 29.082 1.00 52.66 88 VAL A O 1
ATOM 725 N N . VAL A 1 89 ? -21.128 20.546 27.055 1.00 58.31 89 VAL A N 1
ATOM 726 C CA . VAL A 1 89 ? -19.697 20.881 27.233 1.00 58.31 89 VAL A CA 1
ATOM 727 C C . VAL A 1 89 ? -19.425 22.331 26.938 1.00 58.31 89 VAL A C 1
ATOM 729 O O . VAL A 1 89 ? -18.537 22.948 27.529 1.00 58.31 89 VAL A O 1
ATOM 732 N N . LYS A 1 90 ? -20.289 22.902 26.103 1.00 54.62 90 LYS A N 1
ATOM 733 C CA . LYS A 1 90 ? -20.427 24.343 25.964 1.00 54.62 90 LYS A CA 1
ATOM 734 C C . LYS A 1 90 ? -20.871 24.987 27.280 1.00 54.62 90 LYS A C 1
ATOM 736 O O . LYS A 1 90 ? -20.535 26.146 27.487 1.00 54.62 90 LYS A O 1
ATOM 741 N N . ASP A 1 91 ? -21.552 24.266 28.169 1.00 60.88 91 ASP A N 1
ATOM 742 C CA . ASP A 1 91 ? -21.950 24.786 29.480 1.00 60.88 91 ASP A CA 1
ATOM 743 C C . ASP A 1 91 ? -20.878 24.565 30.568 1.00 60.88 91 ASP A C 1
ATOM 745 O O . ASP A 1 91 ? -20.642 25.461 31.377 1.00 60.88 91 ASP A O 1
ATOM 749 N N . PHE A 1 92 ? -20.129 23.456 30.543 1.00 60.28 92 PHE A N 1
ATOM 750 C CA . PHE A 1 92 ? -19.059 23.187 31.523 1.00 60.28 92 PHE A CA 1
ATOM 751 C C . PHE A 1 92 ? -17.901 24.204 31.454 1.00 60.28 92 PHE A C 1
ATOM 753 O O . PHE A 1 92 ? -17.451 24.701 32.482 1.00 60.28 92 PHE A O 1
ATOM 760 N N . PHE A 1 93 ? -17.474 24.605 30.250 1.00 55.28 93 PHE A N 1
ATOM 761 C CA . PHE A 1 93 ? -16.472 25.671 30.071 1.00 55.28 93 PHE A CA 1
ATOM 762 C C . PHE A 1 93 ? -17.055 27.092 30.172 1.00 55.28 93 PHE A C 1
ATOM 764 O O . PHE A 1 93 ? -16.304 28.065 30.208 1.00 55.28 93 PHE A O 1
ATOM 771 N N . ARG A 1 94 ? -18.386 27.236 30.231 1.00 56.06 94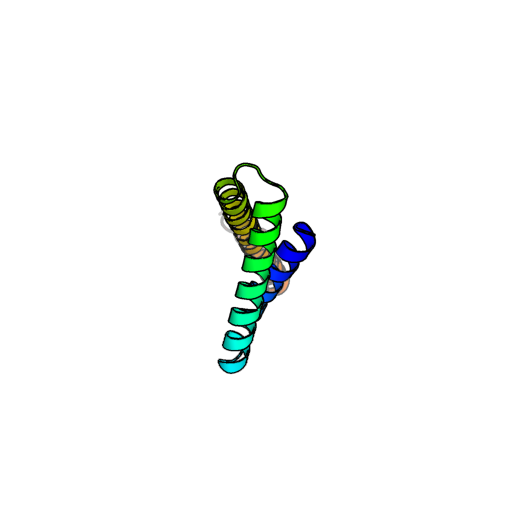 ARG A N 1
ATOM 772 C CA . ARG A 1 94 ? -19.059 28.509 30.541 1.00 56.06 94 ARG A CA 1
ATOM 773 C C . ARG A 1 94 ? -19.165 28.769 32.042 1.00 56.06 94 ARG A C 1
ATOM 775 O O . ARG A 1 94 ? -19.269 29.928 32.431 1.00 56.06 94 ARG A O 1
ATOM 782 N N . CYS A 1 95 ? -19.125 27.730 32.873 1.00 55.44 95 CYS A N 1
ATOM 783 C CA . CYS A 1 95 ? -19.176 27.869 34.328 1.00 55.44 95 CYS A CA 1
ATOM 784 C C . CYS A 1 95 ? -17.822 28.168 34.993 1.00 55.44 95 CYS A C 1
ATOM 786 O O . CYS A 1 95 ? -17.837 28.604 36.135 1.00 55.44 95 CYS A O 1
ATOM 788 N N . GLU A 1 96 ? -16.675 28.046 34.310 1.00 53.38 96 GLU A N 1
ATOM 789 C CA . GLU A 1 96 ? -15.370 28.518 34.838 1.00 53.38 96 GLU A CA 1
ATOM 790 C C . GLU A 1 96 ? -15.098 30.013 34.558 1.00 53.38 96 GLU A C 1
ATOM 792 O O . GLU A 1 96 ? -13.962 30.484 34.562 1.00 53.38 96 GLU A O 1
ATOM 797 N N . GLY A 1 97 ? -16.162 30.778 34.315 1.00 55.06 97 GLY A N 1
ATOM 798 C CA . GLY A 1 97 ? -16.159 32.234 34.267 1.00 55.06 97 GLY A CA 1
ATOM 799 C C . GLY A 1 97 ? -16.885 32.865 35.453 1.00 55.06 97 GLY A C 1
ATOM 800 O O . GLY A 1 97 ? -17.662 33.773 35.197 1.00 55.06 97 GLY A O 1
ATOM 801 N N . PHE A 1 98 ? -16.688 32.365 36.684 1.00 45.31 98 PHE A N 1
ATOM 802 C CA . PHE A 1 98 ? -16.841 33.049 37.985 1.00 45.31 98 PHE A CA 1
ATOM 803 C C . PHE A 1 98 ? -16.215 32.209 39.105 1.00 45.31 98 PHE A C 1
ATOM 805 O O . PHE A 1 98 ? -16.482 30.989 39.140 1.00 45.31 98 PHE A O 1
#